Protein AF-A0A7V0UG85-F1 (afdb_monomer)

pLDDT: mean 87.81, std 15.67, range [45.06, 97.75]

Radius of gyration: 14.33 Å; Cα contacts (8 Å, |Δi|>4): 78; chains: 1; bounding box: 42×34×26 Å

Mean predicted aligned error: 6.52 Å

Structure (mmCIF, N/CA/C/O backbone):
data_AF-A0A7V0UG85-F1
#
_entry.id   AF-A0A7V0UG85-F1
#
loop_
_atom_site.group_PDB
_atom_site.id
_atom_site.type_symbol
_atom_site.label_atom_id
_atom_site.label_alt_id
_atom_site.label_comp_id
_atom_site.label_asym_id
_atom_site.label_entity_id
_atom_site.label_seq_id
_atom_site.pdbx_PDB_ins_code
_atom_site.Cartn_x
_atom_site.Cartn_y
_atom_site.Cartn_z
_atom_site.occupancy
_atom_site.B_iso_or_equiv
_atom_site.auth_seq_id
_atom_site.auth_comp_id
_atom_site.auth_asym_id
_atom_site.auth_atom_id
_atom_site.pdbx_PDB_model_num
ATOM 1 N N . MET A 1 1 ? -9.646 -2.752 9.620 1.00 71.12 1 MET A N 1
ATOM 2 C CA . MET A 1 1 ? -9.091 -1.664 8.791 1.00 71.12 1 MET A CA 1
ATOM 3 C C . MET A 1 1 ? -8.299 -0.767 9.718 1.00 71.12 1 MET A C 1
ATOM 5 O O . MET A 1 1 ? -8.881 -0.297 10.686 1.00 71.12 1 MET A O 1
ATOM 9 N N . PHE A 1 2 ? -6.998 -0.618 9.474 1.00 84.25 2 PHE A N 1
ATOM 10 C CA . PHE A 1 2 ? -6.105 0.150 10.343 1.00 84.25 2 PHE A CA 1
ATOM 11 C C . PHE A 1 2 ? -6.438 1.643 10.297 1.00 84.25 2 PHE A C 1
ATOM 13 O O . PHE A 1 2 ? -6.666 2.215 9.218 1.00 84.25 2 PHE A O 1
ATOM 20 N N . SER A 1 3 ? -6.477 2.258 11.475 1.00 91.88 3 SER A N 1
ATOM 21 C CA . SER A 1 3 ? -6.563 3.707 11.630 1.00 91.88 3 SER A CA 1
ATOM 22 C C . SER A 1 3 ? -5.265 4.380 11.176 1.00 91.88 3 SER A C 1
ATOM 24 O O . SER A 1 3 ? -4.203 3.759 11.151 1.00 91.88 3 SER A O 1
ATOM 26 N N . ASP A 1 4 ? -5.333 5.664 10.821 1.00 93.25 4 ASP A N 1
ATOM 27 C CA . ASP A 1 4 ? -4.128 6.416 10.446 1.00 93.25 4 ASP A CA 1
ATOM 28 C C . ASP A 1 4 ? -3.117 6.489 11.599 1.00 93.25 4 ASP A C 1
ATOM 30 O O . ASP A 1 4 ? -1.918 6.421 11.358 1.00 93.25 4 ASP A O 1
ATOM 34 N N . GLU A 1 5 ? -3.579 6.557 12.852 1.00 95.62 5 GLU A N 1
ATOM 35 C CA . GLU A 1 5 ? -2.707 6.569 14.033 1.00 95.62 5 GLU A CA 1
ATOM 36 C C . GLU A 1 5 ? -1.891 5.277 14.163 1.00 95.62 5 GLU A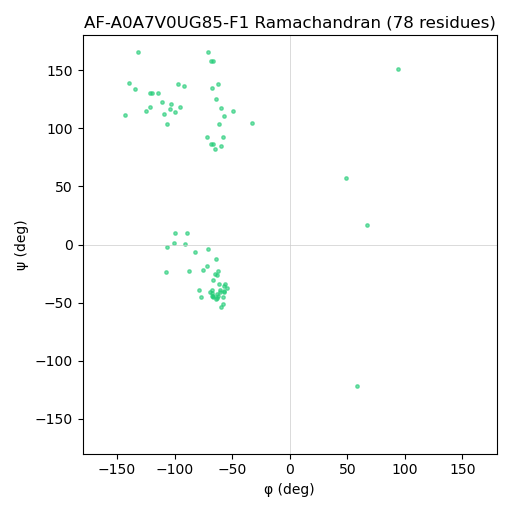 C 1
ATOM 38 O O . GLU A 1 5 ? -0.682 5.343 14.382 1.00 95.62 5 GLU A O 1
ATOM 43 N 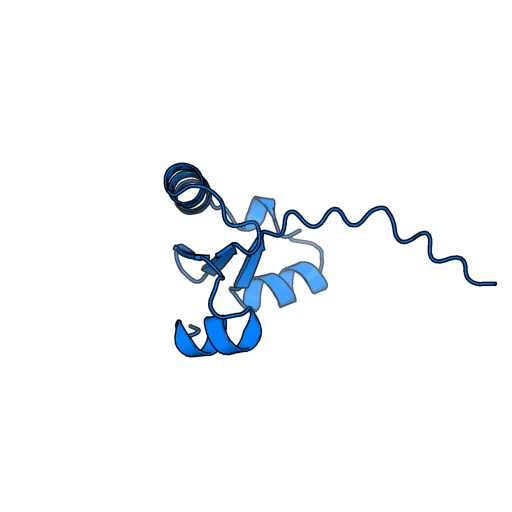N . GLU A 1 6 ? -2.519 4.115 13.964 1.00 94.62 6 GLU A N 1
ATOM 44 C CA . GLU A 1 6 ? -1.822 2.823 13.965 1.00 94.62 6 GLU A CA 1
ATOM 45 C C . GLU A 1 6 ? -0.796 2.746 12.830 1.00 94.62 6 GLU A C 1
ATOM 47 O O . GLU A 1 6 ? 0.340 2.325 13.047 1.00 94.62 6 GLU A O 1
ATOM 52 N N . ILE A 1 7 ? -1.157 3.219 11.632 1.00 95.38 7 ILE A N 1
ATOM 53 C CA . ILE A 1 7 ? -0.236 3.256 10.492 1.00 95.38 7 ILE A CA 1
ATOM 54 C C . ILE A 1 7 ? 0.949 4.184 10.780 1.00 95.38 7 ILE A C 1
ATOM 56 O O . ILE A 1 7 ? 2.093 3.789 10.570 1.00 95.38 7 ILE A O 1
ATOM 60 N N . PHE A 1 8 ? 0.722 5.384 11.315 1.00 95.75 8 PHE A N 1
ATOM 61 C CA . PHE A 1 8 ? 1.806 6.306 11.665 1.00 95.75 8 PHE A CA 1
ATOM 62 C C . PHE A 1 8 ? 2.676 5.802 12.817 1.00 95.75 8 PHE A C 1
ATOM 64 O O . PHE A 1 8 ? 3.865 6.123 12.861 1.00 95.75 8 PHE A O 1
ATOM 71 N N . PHE A 1 9 ? 2.109 5.030 13.746 1.00 95.50 9 PHE A N 1
ATOM 72 C CA . PHE A 1 9 ? 2.869 4.382 14.809 1.00 95.50 9 PHE A CA 1
ATOM 73 C C . PHE A 1 9 ? 3.816 3.314 14.246 1.00 95.50 9 PHE A C 1
ATOM 75 O O . PHE A 1 9 ? 4.987 3.291 14.618 1.00 95.50 9 PHE A O 1
ATOM 82 N N . THR A 1 10 ? 3.340 2.474 13.322 1.00 94.69 10 THR A N 1
ATOM 83 C CA . THR A 1 10 ? 4.130 1.380 12.733 1.00 94.69 10 THR A CA 1
ATOM 84 C C . THR A 1 10 ? 5.127 1.857 11.676 1.00 94.69 10 THR A C 1
ATOM 86 O O . THR A 1 10 ? 6.279 1.436 11.686 1.00 94.69 10 THR A O 1
ATOM 89 N N . TYR A 1 11 ? 4.696 2.731 10.769 1.00 93.94 11 TYR A N 1
ATOM 90 C CA . TYR A 1 11 ? 5.436 3.102 9.556 1.00 93.94 11 TYR A CA 1
ATOM 91 C C . TYR A 1 11 ? 6.052 4.508 9.619 1.00 93.94 11 TYR A C 1
ATOM 93 O O . TYR A 1 11 ? 6.762 4.938 8.712 1.00 93.94 11 TYR A O 1
ATOM 101 N N . GLY A 1 12 ? 5.809 5.228 10.713 1.00 94.62 12 GLY A N 1
ATOM 102 C CA . GLY A 1 12 ? 6.342 6.559 10.961 1.00 94.62 12 GLY A CA 1
ATOM 103 C C . GLY A 1 12 ? 5.401 7.687 10.535 1.00 94.62 12 GLY A C 1
ATOM 104 O O . GLY A 1 12 ? 4.627 7.593 9.585 1.00 94.62 12 GLY A O 1
ATOM 105 N N . LYS A 1 13 ? 5.517 8.824 11.230 1.00 94.19 13 LYS A N 1
ATOM 106 C CA . LYS A 1 13 ? 4.642 10.004 11.064 1.00 94.19 13 LYS A CA 1
ATOM 107 C C . LYS A 1 13 ? 4.725 10.690 9.696 1.00 94.19 13 LYS A C 1
ATOM 109 O O . LYS A 1 13 ? 3.904 11.551 9.406 1.00 94.19 13 LYS A O 1
ATOM 114 N N . ASN A 1 14 ? 5.731 10.345 8.896 1.00 92.12 14 ASN A N 1
ATOM 115 C CA . ASN A 1 14 ? 5.959 10.919 7.570 1.00 92.12 14 ASN A CA 1
ATOM 116 C C . ASN A 1 14 ? 5.468 10.006 6.438 1.00 92.12 14 ASN A C 1
ATOM 118 O O . ASN A 1 14 ? 5.677 10.347 5.275 1.00 92.12 14 ASN A O 1
ATOM 122 N N . ALA A 1 15 ? 4.882 8.848 6.760 1.00 94.62 15 ALA A N 1
ATOM 123 C CA . ALA A 1 15 ? 4.273 7.989 5.759 1.00 94.62 15 ALA A CA 1
ATOM 124 C C . ALA A 1 15 ? 3.116 8.730 5.079 1.00 94.62 15 ALA A C 1
ATOM 126 O O . ALA A 1 15 ? 2.321 9.402 5.738 1.00 94.62 15 ALA A O 1
ATOM 127 N N . VAL A 1 16 ? 3.005 8.601 3.762 1.00 96.75 16 VAL A N 1
ATOM 128 C CA . VAL A 1 16 ? 1.803 9.039 3.048 1.00 96.75 16 VAL A CA 1
ATOM 129 C C . VAL A 1 16 ? 0.856 7.849 2.970 1.00 96.75 16 VAL A C 1
ATOM 131 O O . VAL A 1 16 ? 1.295 6.731 2.717 1.00 96.75 16 VAL A O 1
ATOM 134 N N . ILE A 1 17 ? -0.436 8.066 3.219 1.00 96.12 17 ILE A N 1
ATOM 135 C CA . ILE A 1 17 ? -1.432 6.992 3.261 1.00 96.12 17 ILE A CA 1
ATOM 136 C C . ILE A 1 17 ? -2.492 7.239 2.190 1.00 96.12 17 ILE A C 1
ATOM 138 O O . ILE A 1 17 ? -3.073 8.322 2.120 1.00 96.12 17 ILE A O 1
ATOM 142 N N . SER A 1 18 ? -2.792 6.218 1.394 1.00 97.31 18 SER A N 1
ATOM 143 C CA . SER A 1 18 ? -3.977 6.175 0.536 1.00 97.31 18 SER A CA 1
ATOM 144 C C . SER A 1 18 ? -4.711 4.842 0.683 1.00 97.31 18 SER A C 1
ATOM 146 O O . SER A 1 18 ? -4.219 3.915 1.325 1.00 97.31 18 SER A O 1
ATOM 148 N N . ARG A 1 19 ? -5.955 4.757 0.198 1.00 96.50 19 ARG A N 1
ATOM 149 C CA . ARG A 1 19 ? -6.833 3.603 0.444 1.00 96.50 19 ARG A CA 1
ATOM 150 C C . ARG A 1 19 ? -7.621 3.217 -0.794 1.00 96.50 19 ARG A C 1
ATOM 152 O O . ARG A 1 19 ? -8.164 4.086 -1.473 1.00 96.50 19 ARG A O 1
ATOM 159 N N . LYS A 1 20 ? -7.736 1.910 -1.031 1.00 95.81 20 LYS A N 1
ATOM 160 C CA . LYS A 1 20 ? -8.512 1.327 -2.130 1.00 95.81 20 LYS A CA 1
ATOM 161 C C . LYS A 1 20 ? -9.190 0.042 -1.661 1.00 95.81 20 LYS A C 1
ATOM 163 O O . LYS A 1 20 ? -8.536 -0.963 -1.397 1.00 95.81 20 LYS A O 1
ATOM 168 N N . GLY A 1 21 ? -10.519 0.066 -1.554 1.00 93.81 21 GLY A N 1
ATOM 169 C CA . GLY A 1 21 ? -11.281 -1.081 -1.055 1.00 93.81 21 GLY A CA 1
ATOM 170 C C . GLY A 1 21 ? -10.835 -1.483 0.355 1.00 93.81 21 GLY A C 1
ATOM 171 O O . GLY A 1 21 ? -10.881 -0.666 1.271 1.00 93.81 21 GLY A O 1
ATOM 172 N N . ALA A 1 22 ? -10.396 -2.733 0.517 1.00 93.25 22 ALA A N 1
ATOM 173 C CA . ALA A 1 22 ? -9.882 -3.258 1.783 1.00 93.25 22 ALA A CA 1
ATOM 174 C C . ALA A 1 22 ? -8.404 -2.909 2.054 1.00 93.25 22 ALA A C 1
ATOM 176 O O . ALA A 1 22 ? -7.914 -3.195 3.146 1.00 93.25 22 ALA A O 1
ATOM 177 N N . PHE A 1 23 ? -7.707 -2.300 1.088 1.00 96.06 23 PHE A N 1
ATOM 178 C CA . PHE A 1 23 ? -6.269 -2.069 1.155 1.00 96.06 23 PHE A CA 1
ATOM 179 C C . PHE A 1 23 ? -5.915 -0.659 1.633 1.00 96.06 23 PHE A C 1
ATOM 181 O O . PHE A 1 23 ? -6.498 0.343 1.200 1.00 96.06 23 PHE A O 1
ATOM 188 N N . VAL A 1 24 ? -4.909 -0.596 2.500 1.00 97.19 24 VAL A N 1
ATOM 189 C CA . VAL A 1 24 ? -4.175 0.600 2.902 1.00 97.19 24 VAL A CA 1
ATOM 190 C C . VAL A 1 24 ? -2.835 0.586 2.173 1.00 97.19 24 VAL A C 1
ATOM 192 O O . VAL A 1 24 ? -2.051 -0.349 2.317 1.00 97.19 24 VAL A O 1
ATOM 195 N N . LEU A 1 25 ? -2.584 1.628 1.389 1.00 96.62 25 LEU A N 1
ATOM 196 C CA . LEU A 1 25 ? -1.348 1.837 0.648 1.00 96.62 25 LEU A CA 1
ATOM 197 C C . LEU A 1 25 ? -0.486 2.830 1.434 1.00 96.62 25 LEU A C 1
ATOM 199 O O . LEU A 1 25 ? -0.867 3.991 1.605 1.00 96.62 25 LEU A O 1
ATOM 203 N N . VAL A 1 26 ? 0.647 2.359 1.941 1.00 96.75 26 VAL A N 1
ATOM 204 C CA . VAL A 1 26 ? 1.596 3.124 2.754 1.00 96.75 26 VAL A CA 1
ATOM 205 C C . VAL A 1 26 ? 2.789 3.484 1.879 1.00 96.75 26 VAL A C 1
ATOM 207 O O . VAL A 1 26 ? 3.494 2.601 1.408 1.00 96.75 26 VAL A O 1
ATOM 210 N N . HIS A 1 27 ? 3.025 4.772 1.654 1.00 96.56 27 HIS A N 1
ATOM 211 C CA . HIS A 1 27 ? 4.098 5.261 0.787 1.00 96.56 27 HIS A CA 1
ATOM 212 C C . HIS A 1 27 ? 5.213 5.861 1.649 1.00 96.56 27 HIS A C 1
ATOM 214 O O . HIS A 1 27 ? 5.071 6.960 2.201 1.00 96.56 27 HIS A O 1
ATOM 220 N N . LEU A 1 28 ? 6.302 5.110 1.802 1.00 95.94 28 LEU A N 1
ATOM 221 C CA . LEU A 1 28 ? 7.516 5.504 2.524 1.00 95.94 28 LEU A CA 1
ATOM 222 C C . LEU A 1 28 ? 8.503 6.257 1.628 1.00 95.94 28 LEU A C 1
ATOM 224 O O . LEU A 1 28 ? 9.267 7.087 2.120 1.00 95.94 28 LEU A O 1
ATOM 228 N N . ASP A 1 29 ? 8.389 6.056 0.317 1.00 94.19 29 ASP A N 1
ATOM 229 C CA . ASP A 1 29 ? 9.128 6.738 -0.748 1.00 94.19 29 ASP A CA 1
ATOM 230 C C . ASP A 1 29 ? 8.725 8.211 -0.956 1.00 94.19 29 ASP A C 1
ATOM 232 O O . ASP A 1 29 ? 9.336 8.926 -1.745 1.00 94.19 29 ASP A O 1
ATOM 236 N N . ARG A 1 30 ? 7.715 8.697 -0.220 1.00 90.06 30 ARG A N 1
ATOM 237 C CA . ARG A 1 30 ? 7.218 10.090 -0.246 1.00 90.06 30 ARG A CA 1
ATOM 238 C C . ARG A 1 30 ? 6.964 10.618 -1.671 1.00 90.06 30 ARG A C 1
ATOM 240 O O . ARG A 1 30 ? 7.508 11.658 -2.058 1.00 90.06 30 ARG A O 1
ATOM 247 N N . PRO A 1 31 ? 6.108 9.938 -2.447 1.00 93.75 31 PRO A N 1
ATOM 248 C CA . PRO A 1 31 ? 5.829 10.309 -3.822 1.00 93.75 31 PRO A CA 1
ATOM 249 C C . PRO A 1 31 ? 5.015 11.609 -3.887 1.00 93.75 31 PRO A C 1
ATOM 251 O O . PRO A 1 31 ? 4.418 12.060 -2.904 1.00 93.75 31 PRO A O 1
ATOM 254 N N . SER A 1 32 ? 4.951 12.218 -5.073 1.00 96.31 32 SER A N 1
ATOM 255 C CA . SER A 1 32 ? 4.091 13.384 -5.291 1.00 96.31 32 SER A CA 1
ATOM 256 C C . SER A 1 32 ? 2.600 13.011 -5.182 1.00 96.31 32 SER A C 1
ATOM 258 O O . SER A 1 32 ? 2.231 11.855 -5.411 1.00 96.31 32 SER A O 1
ATOM 260 N N . PRO A 1 33 ? 1.702 13.975 -4.900 1.00 96.75 33 PRO A N 1
ATOM 261 C CA . PRO A 1 33 ? 0.265 13.704 -4.815 1.00 96.75 33 PRO A CA 1
ATOM 262 C C . PRO A 1 33 ? -0.334 13.076 -6.082 1.00 96.75 33 PRO A C 1
ATOM 264 O O . PRO A 1 33 ? -1.234 12.244 -5.983 1.00 96.75 33 PRO A O 1
ATOM 267 N N . ASP A 1 34 ? 0.169 13.435 -7.268 1.00 97.75 34 ASP A N 1
ATOM 268 C CA . ASP A 1 34 ? -0.279 12.836 -8.529 1.00 97.75 34 ASP A CA 1
ATOM 269 C C . ASP A 1 34 ? 0.119 11.359 -8.633 1.00 97.75 34 ASP A C 1
ATOM 271 O O . ASP A 1 34 ? -0.691 10.543 -9.067 1.00 97.75 34 ASP A O 1
ATOM 275 N N . VAL A 1 35 ? 1.320 10.993 -8.173 1.00 96.88 35 VAL A N 1
ATOM 276 C CA . VAL A 1 35 ? 1.767 9.592 -8.133 1.00 96.88 35 VAL A CA 1
ATOM 277 C C . VAL A 1 35 ? 0.948 8.790 -7.121 1.00 96.88 35 VAL A C 1
ATOM 279 O O . VAL A 1 35 ? 0.516 7.686 -7.441 1.00 96.88 35 VAL A O 1
ATOM 282 N N . VAL A 1 36 ? 0.658 9.345 -5.935 1.00 97.56 36 VAL A N 1
ATOM 283 C CA . VAL A 1 36 ? -0.246 8.705 -4.957 1.00 97.56 36 VAL A CA 1
ATOM 284 C C . VAL A 1 36 ? -1.617 8.453 -5.576 1.00 97.56 36 VAL A C 1
ATOM 286 O O . VAL A 1 36 ? -2.167 7.361 -5.417 1.00 97.56 36 VAL A O 1
ATOM 289 N N . ARG A 1 37 ? -2.172 9.444 -6.290 1.00 97.75 37 ARG A N 1
ATOM 290 C CA . ARG A 1 37 ? -3.471 9.322 -6.963 1.00 97.75 37 ARG A CA 1
ATOM 291 C C . ARG A 1 37 ? -3.451 8.182 -7.976 1.00 97.75 37 ARG A C 1
ATOM 293 O O . ARG A 1 37 ? -4.270 7.281 -7.844 1.00 97.75 37 ARG A O 1
ATOM 300 N N . VAL A 1 38 ? -2.493 8.185 -8.905 1.00 97.19 38 VAL A N 1
ATOM 301 C CA . VAL A 1 38 ? -2.358 7.144 -9.939 1.00 97.19 38 VAL A CA 1
ATOM 302 C C . VAL A 1 38 ? -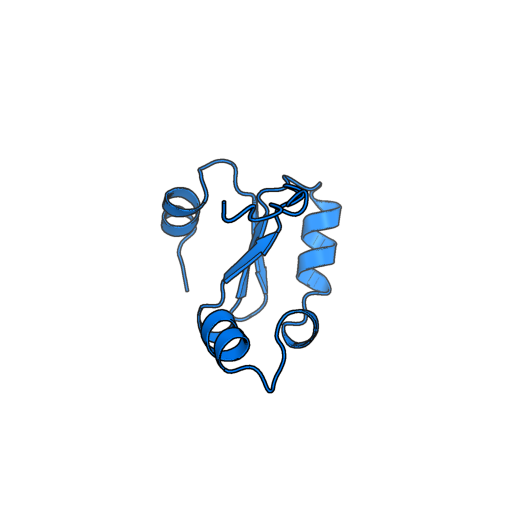2.204 5.762 -9.305 1.00 97.19 38 VAL A C 1
ATOM 304 O O . VAL A 1 38 ? -3.018 4.883 -9.574 1.00 97.19 38 VAL A O 1
ATOM 307 N N . ARG A 1 39 ? -1.265 5.597 -8.358 1.00 95.75 39 ARG A N 1
ATOM 308 C CA . ARG A 1 39 ? -1.075 4.333 -7.625 1.00 95.75 39 ARG A CA 1
ATOM 309 C C . ARG A 1 39 ? -2.356 3.845 -6.960 1.00 95.75 39 ARG A C 1
ATOM 311 O O . ARG A 1 39 ? -2.582 2.651 -6.907 1.00 95.75 39 ARG A O 1
ATOM 318 N N . THR A 1 40 ? -3.184 4.743 -6.432 1.00 97.44 40 THR A N 1
ATOM 319 C CA . THR A 1 40 ? -4.432 4.370 -5.745 1.00 97.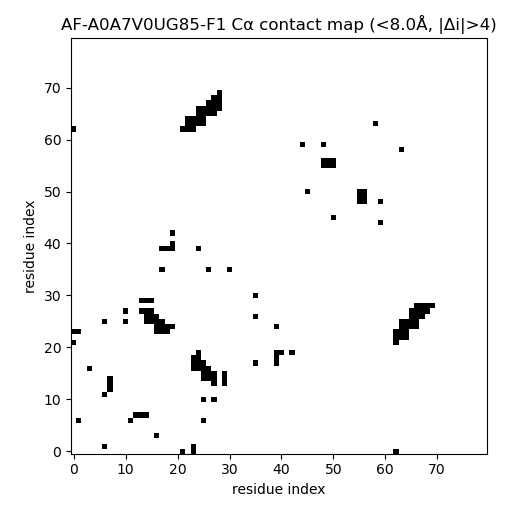44 40 THR A CA 1
ATOM 320 C C . THR A 1 40 ? -5.559 4.042 -6.724 1.00 97.44 40 THR A C 1
ATOM 322 O O . THR A 1 40 ? -6.357 3.133 -6.486 1.00 97.44 40 THR A O 1
ATOM 325 N N . GLU A 1 41 ? -5.669 4.796 -7.815 1.00 97.56 41 GLU A N 1
ATOM 326 C CA . GLU A 1 41 ? -6.696 4.602 -8.838 1.00 97.56 41 GLU A CA 1
ATOM 327 C C . GLU A 1 41 ? -6.486 3.285 -9.583 1.00 97.56 41 GLU A C 1
ATOM 329 O O . GLU A 1 41 ? -7.448 2.525 -9.723 1.00 97.56 41 GLU A O 1
ATOM 334 N N . GLU A 1 42 ? -5.238 2.997 -9.947 1.00 96.62 42 GLU A N 1
ATOM 335 C CA . GLU A 1 42 ? -4.824 1.829 -10.728 1.00 96.62 42 GLU A CA 1
ATOM 336 C C . GLU A 1 42 ? -4.441 0.615 -9.869 1.00 96.62 42 GLU A C 1
ATOM 338 O O . GLU A 1 42 ? -4.095 -0.422 -10.417 1.00 96.62 42 GLU A O 1
ATOM 343 N N . PHE A 1 43 ? -4.518 0.708 -8.535 1.00 96.88 43 PHE A N 1
ATOM 344 C CA . PHE A 1 43 ? -4.174 -0.411 -7.655 1.00 96.88 43 PHE A CA 1
ATOM 345 C C . PHE A 1 43 ? -5.047 -1.647 -7.923 1.00 96.88 43 PHE A C 1
ATOM 347 O O . PHE A 1 43 ? -6.256 -1.625 -7.649 1.00 96.88 43 PHE A O 1
ATOM 354 N N . ASP A 1 44 ? -4.399 -2.731 -8.347 1.00 95.06 44 ASP A N 1
ATOM 355 C CA . ASP A 1 44 ? -4.948 -4.082 -8.418 1.00 95.06 44 ASP A CA 1
ATOM 356 C C . ASP A 1 44 ? -4.082 -5.027 -7.564 1.00 95.06 44 ASP A C 1
ATOM 358 O O . ASP A 1 44 ? -2.891 -5.174 -7.831 1.00 95.06 44 ASP A O 1
ATOM 362 N N . PRO A 1 45 ? -4.622 -5.672 -6.513 1.00 93.50 45 PRO A N 1
ATOM 363 C CA . PRO A 1 45 ? -3.838 -6.588 -5.692 1.00 93.50 45 PRO A CA 1
ATOM 364 C C . PRO A 1 45 ? -3.306 -7.805 -6.464 1.00 93.50 45 PRO A C 1
ATOM 366 O O . PRO A 1 45 ? -2.328 -8.405 -6.019 1.00 93.50 45 PRO A O 1
ATOM 369 N N . ASP A 1 46 ? -3.918 -8.196 -7.581 1.00 92.25 46 ASP A N 1
ATOM 370 C CA . ASP A 1 46 ? -3.457 -9.350 -8.358 1.00 92.25 46 ASP A CA 1
ATOM 371 C C . ASP A 1 46 ? -2.143 -9.059 -9.110 1.00 92.25 46 ASP A C 1
ATOM 373 O O . ASP A 1 46 ? -1.398 -9.992 -9.408 1.00 92.25 46 ASP A O 1
ATOM 377 N N . ASP A 1 47 ? -1.787 -7.780 -9.290 1.00 92.56 47 ASP A N 1
ATOM 378 C CA . ASP A 1 47 ? -0.483 -7.363 -9.824 1.00 92.56 47 ASP A CA 1
ATOM 379 C C . ASP A 1 47 ? 0.655 -7.495 -8.793 1.00 92.56 47 ASP A C 1
ATOM 381 O O . ASP A 1 47 ? 1.827 -7.591 -9.163 1.00 92.56 47 ASP A O 1
ATOM 385 N N . TYR A 1 48 ? 0.331 -7.514 -7.493 1.00 89.38 48 TYR A N 1
ATOM 386 C CA . TYR A 1 48 ? 1.314 -7.536 -6.397 1.00 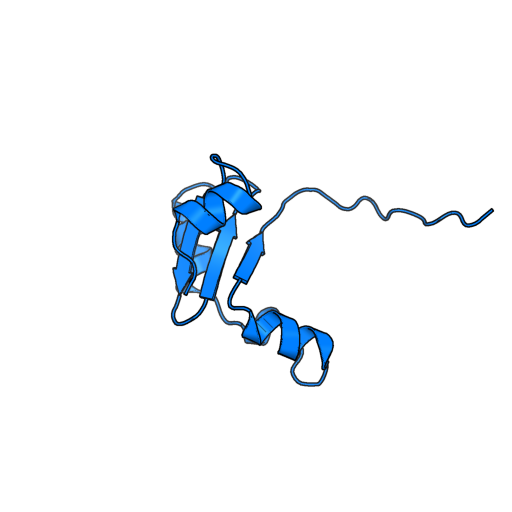89.38 48 TYR A CA 1
ATOM 387 C C . TYR A 1 48 ? 1.401 -8.884 -5.673 1.00 89.38 48 TYR A C 1
ATOM 389 O O . TYR A 1 48 ? 2.413 -9.181 -5.036 1.00 89.38 48 TYR A O 1
ATOM 397 N N . PHE A 1 49 ? 0.349 -9.704 -5.730 1.00 92.81 49 PHE A N 1
ATOM 398 C CA . PHE A 1 49 ? 0.244 -10.930 -4.941 1.00 92.81 49 PHE A CA 1
ATOM 399 C C . PHE A 1 49 ? -0.0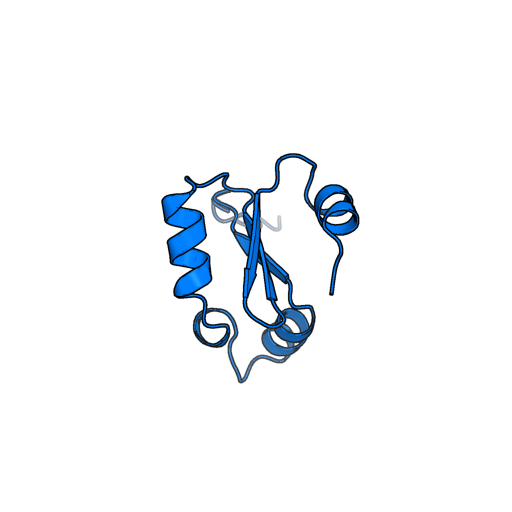13 -12.154 -5.819 1.00 92.81 49 PHE A C 1
ATOM 401 O O . PHE A 1 49 ? -1.098 -12.330 -6.368 1.00 92.81 49 PHE A O 1
ATOM 408 N N . CYS A 1 50 ? 0.949 -13.079 -5.856 1.00 92.56 50 CYS A N 1
ATOM 409 C CA . CYS A 1 50 ? 0.793 -14.343 -6.571 1.00 92.56 50 CYS A CA 1
ATOM 410 C C . CYS A 1 50 ? -0.331 -15.204 -5.962 1.00 92.56 50 CYS A C 1
ATOM 412 O O . CYS A 1 50 ? -0.293 -15.541 -4.772 1.00 92.56 50 CYS A O 1
ATOM 414 N N . ALA A 1 51 ? -1.296 -15.617 -6.792 1.00 89.19 51 ALA A N 1
ATOM 415 C CA . ALA A 1 51 ? -2.427 -16.461 -6.388 1.00 89.19 51 ALA A CA 1
ATOM 416 C C . ALA A 1 51 ? -1.982 -17.796 -5.761 1.00 89.19 51 ALA A C 1
ATOM 418 O O . ALA A 1 51 ? -2.503 -18.204 -4.726 1.00 89.19 51 ALA A O 1
ATOM 419 N N . ASP A 1 52 ? -0.949 -18.418 -6.335 1.00 93.81 52 ASP A N 1
ATOM 420 C CA . ASP A 1 52 ? -0.467 -19.747 -5.934 1.00 93.81 52 ASP A CA 1
ATOM 421 C C . ASP A 1 52 ? 0.603 -19.712 -4.826 1.00 93.81 52 ASP A C 1
ATOM 423 O O . ASP A 1 52 ? 1.231 -20.726 -4.515 1.00 93.81 52 ASP A O 1
ATOM 427 N N . CYS A 1 53 ? 0.835 -18.552 -4.207 1.00 94.06 53 CYS A N 1
ATOM 428 C CA . CYS A 1 53 ? 1.798 -18.398 -3.122 1.00 94.06 53 CYS A CA 1
ATOM 429 C C . CYS A 1 53 ? 1.078 -18.174 -1.789 1.00 94.06 53 CYS A C 1
ATOM 431 O O . CYS A 1 53 ? 0.504 -17.112 -1.551 1.00 94.06 53 CYS A O 1
ATOM 433 N N . ALA A 1 54 ? 1.164 -19.150 -0.879 1.00 93.25 54 ALA A N 1
ATOM 434 C CA . ALA A 1 54 ? 0.531 -19.071 0.441 1.00 93.25 54 ALA A CA 1
ATOM 435 C C . ALA A 1 54 ? 0.986 -17.842 1.249 1.00 93.25 54 ALA A C 1
ATOM 437 O O . ALA A 1 54 ? 0.179 -17.229 1.944 1.00 93.25 54 ALA A O 1
ATOM 438 N N . LEU A 1 55 ? 2.260 -17.447 1.123 1.00 91.75 55 LEU A N 1
ATOM 439 C CA . LEU A 1 55 ? 2.766 -16.234 1.761 1.00 91.75 55 LEU A CA 1
ATOM 440 C C . LEU A 1 55 ? 2.133 -14.976 1.155 1.00 91.75 55 LEU A C 1
ATOM 442 O O . LEU A 1 55 ? 1.682 -14.115 1.902 1.00 91.75 55 LEU A O 1
ATOM 446 N N . CYS A 1 56 ? 2.031 -14.889 -0.175 1.00 93.25 56 CYS A N 1
ATOM 447 C CA . CYS A 1 56 ? 1.360 -13.766 -0.833 1.00 93.25 56 CYS A CA 1
ATOM 448 C C . CYS A 1 56 ? -0.110 -13.669 -0.419 1.00 93.25 56 CYS A C 1
ATOM 450 O O . CYS A 1 56 ? -0.585 -12.565 -0.181 1.00 93.25 56 CYS A O 1
ATOM 452 N N . GLN A 1 57 ? -0.814 -14.797 -0.275 1.00 93.81 57 GLN A N 1
ATOM 453 C CA . GLN A 1 57 ? -2.201 -14.796 0.194 1.00 93.81 57 GLN A CA 1
ATOM 454 C C . GLN A 1 57 ? -2.314 -14.285 1.637 1.00 93.81 57 GLN A C 1
ATOM 456 O O . GLN A 1 57 ? -3.102 -13.379 1.889 1.00 93.81 57 GLN A O 1
ATOM 461 N N . MET A 1 58 ? -1.461 -14.761 2.553 1.00 91.19 58 MET A N 1
ATOM 462 C CA . MET A 1 58 ? -1.441 -14.264 3.937 1.00 91.19 58 MET A CA 1
ATOM 463 C C . MET A 1 58 ? -1.133 -12.760 4.016 1.00 91.19 58 MET A C 1
ATOM 465 O O . MET A 1 58 ? -1.756 -12.034 4.789 1.00 91.19 58 MET A O 1
ATOM 469 N N . VAL A 1 59 ? -0.191 -12.262 3.207 1.00 89.69 59 VAL A N 1
ATOM 470 C CA . VAL A 1 59 ? 0.129 -10.825 3.170 1.00 89.69 59 VAL A CA 1
ATOM 471 C C . VAL A 1 59 ? -1.021 -10.026 2.551 1.00 89.69 59 VAL A C 1
ATOM 473 O O . VAL A 1 59 ? -1.388 -8.984 3.093 1.00 89.69 59 VAL A O 1
ATOM 476 N N . LYS A 1 60 ? -1.654 -10.523 1.483 1.00 93.12 60 LYS A N 1
ATOM 477 C CA . LYS A 1 60 ? -2.839 -9.908 0.862 1.00 93.12 60 LYS A CA 1
ATOM 478 C C . LYS A 1 60 ? -3.984 -9.756 1.866 1.00 93.12 60 LYS A C 1
ATOM 480 O O . LYS A 1 60 ? -4.630 -8.710 1.893 1.00 93.12 60 LYS A O 1
ATOM 485 N N . GLU A 1 61 ? -4.192 -10.745 2.737 1.00 92.62 61 GLU A N 1
ATOM 486 C CA . GLU A 1 61 ? -5.200 -10.700 3.807 1.00 92.62 61 GLU A CA 1
ATOM 487 C C . GLU A 1 61 ? -4.927 -9.625 4.870 1.00 92.62 61 GLU A C 1
ATOM 489 O O . GLU A 1 61 ? -5.871 -9.129 5.488 1.00 92.62 61 GLU A O 1
ATOM 494 N N . SER A 1 62 ? -3.670 -9.205 5.061 1.00 90.88 62 SER A N 1
ATOM 495 C CA . SER A 1 62 ? -3.351 -8.088 5.964 1.00 90.88 62 SER A CA 1
ATOM 496 C C . SER A 1 62 ? -3.963 -6.762 5.496 1.00 90.88 62 SER A C 1
ATOM 498 O O . SER A 1 62 ? -4.216 -5.871 6.310 1.00 90.88 62 SER A O 1
ATOM 500 N N . GLY A 1 63 ? -4.206 -6.626 4.187 1.00 93.81 63 GLY A N 1
ATOM 501 C CA . GLY A 1 63 ? -4.720 -5.407 3.576 1.00 93.81 63 GLY A CA 1
ATOM 502 C C . GLY A 1 63 ? -3.745 -4.229 3.624 1.00 93.81 63 GLY A C 1
ATOM 503 O O . GLY A 1 63 ? -4.188 -3.098 3.450 1.00 93.81 63 GLY A O 1
ATOM 504 N N . ILE A 1 64 ? -2.448 -4.441 3.872 1.00 94.44 64 ILE A N 1
ATOM 505 C CA . ILE A 1 64 ? -1.434 -3.376 3.846 1.00 94.44 64 ILE A CA 1
ATOM 506 C C . ILE A 1 64 ? -0.443 -3.630 2.710 1.00 94.44 64 ILE A C 1
ATOM 508 O O . ILE A 1 64 ? 0.119 -4.716 2.600 1.00 94.44 64 ILE A O 1
ATOM 512 N N . VAL A 1 65 ? -0.202 -2.605 1.892 1.00 94.88 65 VAL A N 1
ATOM 513 C CA . VAL A 1 65 ? 0.848 -2.588 0.864 1.00 94.88 65 VAL A CA 1
ATOM 514 C C . VAL A 1 65 ? 1.780 -1.424 1.152 1.00 94.88 65 VAL A C 1
ATOM 516 O O . VAL A 1 65 ? 1.314 -0.305 1.360 1.00 94.88 65 VAL A O 1
ATOM 519 N N . VAL A 1 66 ? 3.085 -1.687 1.165 1.00 94.62 66 VAL A N 1
ATOM 520 C CA . VAL A 1 66 ? 4.113 -0.682 1.445 1.00 94.62 66 VAL A CA 1
ATOM 521 C C . VAL A 1 66 ? 4.896 -0.404 0.167 1.00 94.62 66 VAL A C 1
ATOM 523 O O . VAL A 1 66 ? 5.468 -1.318 -0.419 1.00 94.62 66 VAL A O 1
ATOM 526 N N . PHE A 1 67 ? 4.913 0.856 -0.254 1.00 93.94 67 PHE A N 1
ATOM 527 C CA . PHE A 1 67 ? 5.798 1.363 -1.294 1.00 93.94 67 PHE A CA 1
ATOM 528 C C . PHE A 1 67 ? 7.015 1.976 -0.618 1.00 93.94 67 PHE A C 1
ATOM 530 O O . PHE A 1 67 ? 6.884 2.926 0.155 1.00 93.94 67 PHE A O 1
ATOM 537 N N . ASP A 1 68 ? 8.183 1.422 -0.903 1.00 90.69 68 ASP A N 1
ATOM 538 C CA . ASP A 1 68 ? 9.458 1.925 -0.420 1.00 90.69 68 ASP A CA 1
ATOM 539 C C . ASP A 1 68 ? 10.446 1.955 -1.590 1.00 90.69 68 ASP A C 1
ATOM 541 O O . ASP A 1 68 ? 10.501 1.013 -2.377 1.00 90.69 68 ASP A O 1
ATOM 545 N N . ASP A 1 69 ? 11.165 3.067 -1.727 1.00 82.31 69 ASP A N 1
ATOM 546 C CA . ASP A 1 69 ? 12.191 3.294 -2.760 1.00 82.31 69 ASP A CA 1
ATOM 547 C C . ASP A 1 69 ? 13.592 3.071 -2.180 1.00 82.31 69 ASP A C 1
ATOM 549 O O . ASP A 1 69 ? 14.604 3.389 -2.801 1.00 82.31 69 ASP A O 1
ATOM 553 N N . SER A 1 70 ? 13.673 2.521 -0.961 1.00 70.56 70 SER A N 1
ATOM 554 C CA . SER A 1 70 ? 14.913 1.915 -0.515 1.00 70.56 70 SER A CA 1
ATOM 555 C C . SER A 1 70 ? 15.221 0.765 -1.474 1.00 70.56 70 SER A C 1
ATOM 557 O O . SER A 1 70 ? 14.586 -0.290 -1.484 1.00 70.56 70 SER A O 1
ATOM 559 N N . THR A 1 71 ? 16.170 1.005 -2.377 1.00 54.34 71 THR A N 1
ATOM 560 C CA . THR A 1 71 ? 16.791 -0.072 -3.125 1.00 54.34 71 THR A CA 1
ATOM 561 C C . THR A 1 71 ? 17.363 -1.008 -2.077 1.00 54.34 71 THR A C 1
ATOM 563 O O . THR A 1 71 ? 18.320 -0.652 -1.386 1.00 54.34 71 THR A O 1
ATOM 566 N N . PHE A 1 72 ? 16.782 -2.197 -1.950 1.00 51.06 72 PHE A N 1
ATOM 567 C CA . PHE A 1 72 ? 17.555 -3.350 -1.540 1.00 51.06 72 PHE A CA 1
ATOM 568 C C . PHE A 1 72 ? 18.629 -3.478 -2.628 1.00 51.06 72 PHE A C 1
ATOM 570 O O . PHE A 1 72 ? 18.407 -4.128 -3.646 1.00 51.06 72 PHE A O 1
ATOM 577 N N . GLU A 1 73 ? 19.748 -2.749 -2.500 1.00 46.22 73 GLU A N 1
ATOM 578 C CA . GLU A 1 73 ? 20.998 -3.256 -3.057 1.00 46.22 73 GLU A CA 1
ATOM 579 C C . GLU A 1 73 ? 21.046 -4.682 -2.534 1.00 46.22 73 GLU A C 1
ATOM 581 O O . GLU A 1 73 ? 20.969 -4.841 -1.316 1.00 46.22 73 GLU A O 1
ATOM 586 N N . ASP A 1 74 ? 20.974 -5.669 -3.438 1.00 47.81 74 ASP A N 1
ATOM 587 C CA . ASP A 1 74 ? 21.044 -7.094 -3.129 1.00 47.81 74 ASP A CA 1
ATOM 588 C C . ASP A 1 74 ? 21.964 -7.264 -1.922 1.00 47.81 74 ASP A C 1
ATOM 590 O O . ASP A 1 74 ? 23.179 -7.083 -2.034 1.00 47.81 74 ASP A O 1
ATOM 594 N N . ASP A 1 75 ? 21.371 -7.512 -0.751 1.00 45.31 75 ASP A N 1
ATOM 595 C CA . ASP A 1 75 ? 22.117 -7.884 0.436 1.00 45.31 75 ASP A CA 1
ATOM 596 C C . ASP A 1 75 ? 22.632 -9.272 0.064 1.00 45.31 75 ASP A C 1
ATOM 598 O O . ASP A 1 75 ? 21.943 -10.285 0.208 1.00 45.31 75 ASP A O 1
ATOM 602 N N . GLU A 1 76 ? 23.787 -9.291 -0.604 1.00 45.06 76 GLU A N 1
ATOM 603 C CA . GLU A 1 76 ? 24.580 -10.470 -0.863 1.00 45.06 76 GLU A CA 1
ATOM 604 C C . GLU A 1 76 ? 24.859 -11.013 0.530 1.00 45.06 76 GLU A C 1
ATOM 606 O O . GLU A 1 76 ? 25.761 -10.552 1.230 1.00 45.06 76 GLU A O 1
ATOM 611 N N . VAL A 1 77 ? 23.990 -11.922 0.983 1.00 50.66 77 VAL A N 1
ATOM 612 C CA . VAL A 1 77 ? 24.148 -12.639 2.238 1.00 50.66 77 VAL A CA 1
ATOM 613 C C . VAL A 1 77 ? 25.393 -13.503 2.060 1.00 50.66 77 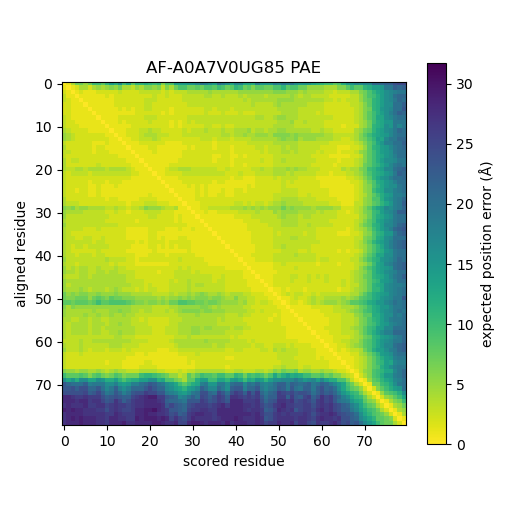VAL A C 1
ATOM 615 O O . VAL A 1 77 ? 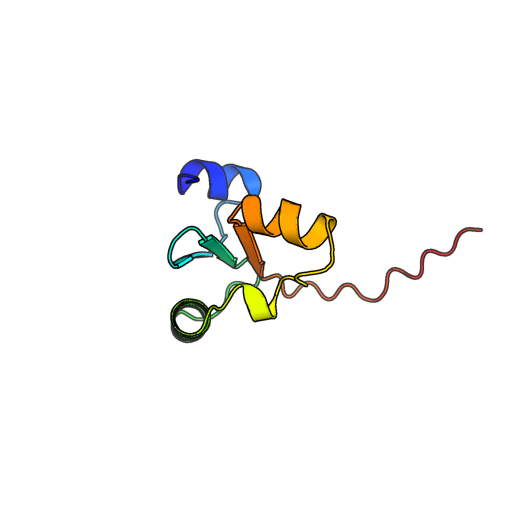25.320 -14.684 1.718 1.00 50.66 77 VAL A O 1
ATOM 618 N N . LEU A 1 78 ? 26.558 -12.890 2.256 1.00 49.19 78 LEU A N 1
ATOM 619 C CA . LEU A 1 78 ? 27.830 -13.551 2.456 1.00 49.19 78 LEU A CA 1
ATOM 620 C C . LEU A 1 78 ? 27.719 -14.276 3.796 1.00 49.19 78 LEU A C 1
ATOM 622 O O . LEU A 1 78 ? 28.050 -13.748 4.855 1.00 49.19 78 LEU A O 1
ATOM 626 N N . MET A 1 79 ? 27.184 -15.495 3.748 1.00 45.72 79 MET A N 1
ATOM 627 C CA . MET A 1 79 ? 27.441 -16.479 4.788 1.00 45.72 79 MET A CA 1
ATOM 628 C C . MET A 1 79 ? 28.891 -16.944 4.626 1.00 45.72 79 MET A C 1
ATOM 630 O O . MET A 1 79 ? 29.162 -17.858 3.846 1.00 45.72 79 MET A O 1
ATOM 634 N N .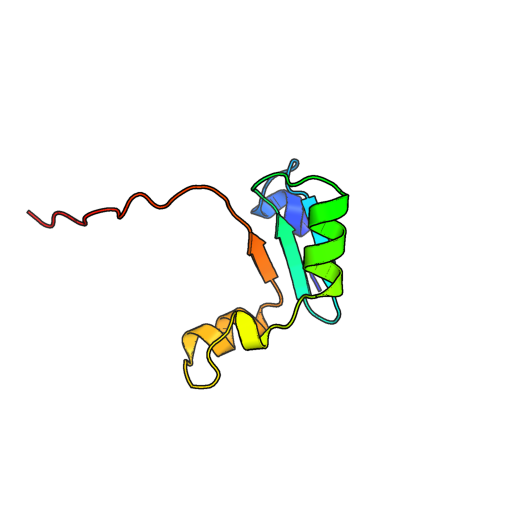 GLU A 1 80 ? 29.807 -16.283 5.333 1.00 46.53 80 GLU A N 1
ATOM 635 C CA . GLU A 1 80 ? 31.087 -16.883 5.743 1.00 46.53 80 GLU A CA 1
ATOM 636 C C . GLU A 1 80 ? 30.899 -17.774 6.980 1.00 46.53 80 GLU A C 1
ATOM 638 O O . GLU A 1 80 ? 30.157 -17.372 7.910 1.00 46.53 80 GLU A O 1
#

Sequence (80 aa):
MFSDEEIFFTYGKNAVISRKGAFVLVHLDRPSPDVVRVRTEEFDPDDYFCADCALCQMVKESGIVVFDDSTFEDDEVLME

Foldseek 3Di:
DDDPVRVCVVLNPQWDWDDEDLAIETEPVNDDPVVVVCCRVPDDLCVVAPPPDPVSVVVVVVRYDYHDPPPPPPPPPPPD

Solvent-accessible surface area (backbone atoms only — not comparable to full-atom values): 5040 Å² total; per-residue (Å²): 131,86,51,70,67,60,48,30,69,75,69,35,84,77,45,44,79,49,70,48,93,79,32,40,40,38,28,68,56,64,69,54,73,68,55,51,48,51,55,46,73,70,62,52,68,75,83,78,32,53,87,92,33,72,65,36,48,58,46,58,72,68,25,62,45,78,44,65,72,74,71,76,65,77,77,74,79,77,81,124

Nearest PDB structures (foldseek):
  6mrr-assembly1_A  TM=3.969E-01  e=2.674E+00  synthetic construct

Secondary structure (DSSP, 8-state):
---HHHHHHHH-TT-EEEEETTEEEEESS---HHHHHHHHHS--GGGTS-TT-HHHHHHHHHTEEEE-------------